Protein AF-A0A7R9FMI1-F1 (afdb_monomer)

Mean predicted aligned error: 18.16 Å

pLDDT: mean 76.61, std 21.38, range [36.81, 98.56]

Sequence (149 aa):
MSMTRVHPPEMHNGLSHRSSSIGSLGSSLEELHHYFNSSDAVLSIEELRLQLNSCFTCGVSWHDEHVSLDCRECGGYSLERPCPLCDGRCNSAWKRDLTMSHATGKARWEGECALRCKPAADSKFGFKSISAEEESRLCSRLEKLGASS

Radius of gyration: 29.89 Å; Cα contacts (8 Å, |Δi|>4): 133; chains: 1; bounding box: 71×60×84 Å

Organism: NCBI:txid61484

Secondary structure (DSSP, 8-state):
-------------------------SHHHHHHHHHHS-SS----HHHHHHHHTB-TTT--BTTTT---TT-TTTTT-SSEEE-TTTTTTT--EEEE-HHHHHHHTS--EE---TTT----SS-S---PPPPHHHHHHHHHHHHHHHT--

Solvent-accessible surface area (backbone atoms only — not comparable to full-atom values): 9652 Å² total; per-residue (Å²): 141,84,86,88,86,87,82,87,89,84,89,82,90,83,85,86,83,93,80,89,82,91,84,83,76,66,71,68,51,58,62,48,48,61,74,74,69,49,95,79,63,83,70,52,74,68,54,51,50,54,54,64,38,26,41,87,88,77,64,40,39,22,79,77,63,36,60,45,77,90,35,55,39,38,59,67,38,36,53,51,40,61,23,83,90,59,78,29,76,58,72,28,69,24,40,50,36,54,70,57,13,61,77,65,56,29,54,34,74,46,72,66,53,61,77,75,61,58,83,65,91,80,63,100,75,66,87,69,76,73,46,75,66,54,49,51,53,50,53,60,51,54,54,61,64,68,70,74,117

Structure (mmCIF, N/CA/C/O backbone):
data_AF-A0A7R9FMI1-F1
#
_entry.id   AF-A0A7R9FMI1-F1
#
loop_
_atom_site.group_PDB
_atom_site.id
_atom_site.type_symbol
_atom_site.label_atom_id
_atom_site.label_alt_id
_atom_site.label_comp_id
_atom_site.label_asym_id
_atom_site.label_entity_id
_atom_site.label_seq_id
_atom_site.pdbx_PDB_ins_code
_atom_site.Cartn_x
_atom_site.Cartn_y
_atom_site.Cartn_z
_atom_site.occupancy
_atom_site.B_iso_or_equiv
_atom_site.auth_seq_id
_atom_site.auth_comp_id
_atom_site.auth_asym_id
_atom_site.auth_atom_id
_atom_site.pdbx_PDB_model_num
ATOM 1 N N . MET A 1 1 ? -30.315 -43.046 -20.417 1.00 39.38 1 MET A N 1
ATOM 2 C CA . MET A 1 1 ? -28.849 -43.231 -20.418 1.00 39.38 1 MET A CA 1
ATOM 3 C C . MET A 1 1 ? -28.409 -43.237 -21.871 1.00 39.38 1 MET A C 1
ATOM 5 O O . MET A 1 1 ? -28.788 -44.159 -22.579 1.00 39.38 1 MET A O 1
ATOM 9 N N . SER A 1 2 ? -27.741 -42.182 -22.339 1.00 49.75 2 SER A N 1
ATOM 10 C CA . SER A 1 2 ? -27.398 -42.003 -23.759 1.00 49.75 2 SER A CA 1
ATOM 11 C C . SER A 1 2 ? -25.882 -42.059 -23.933 1.00 49.75 2 SER A C 1
ATOM 13 O O . SER A 1 2 ? -25.158 -41.377 -23.214 1.00 49.75 2 SER A O 1
ATOM 15 N N . MET A 1 3 ? -25.429 -42.925 -24.842 1.00 52.94 3 MET A N 1
ATOM 16 C CA . MET A 1 3 ? -24.030 -43.306 -25.052 1.00 52.94 3 MET A CA 1
ATOM 17 C C . MET A 1 3 ? -23.305 -42.326 -25.989 1.00 52.94 3 MET A C 1
ATOM 19 O O . MET A 1 3 ? -23.797 -42.006 -27.070 1.00 52.94 3 MET A O 1
ATOM 23 N N . THR A 1 4 ? -22.113 -41.904 -25.576 1.00 41.78 4 THR A N 1
ATOM 24 C CA . THR A 1 4 ? -21.129 -41.103 -26.321 1.00 41.78 4 THR A CA 1
ATOM 25 C C . THR A 1 4 ? -20.598 -41.848 -27.555 1.00 41.78 4 THR A C 1
ATOM 27 O O . THR A 1 4 ? -20.345 -43.050 -27.486 1.00 41.78 4 THR A O 1
ATOM 30 N N . ARG A 1 5 ? -20.351 -41.140 -28.668 1.00 45.28 5 ARG A N 1
ATOM 31 C CA . ARG A 1 5 ? -19.557 -41.642 -29.806 1.00 45.28 5 ARG A CA 1
ATOM 32 C C . ARG A 1 5 ? -18.261 -40.847 -29.944 1.00 45.28 5 ARG A C 1
ATOM 34 O O . ARG A 1 5 ? -18.277 -39.622 -29.905 1.00 45.28 5 ARG A O 1
ATOM 41 N N . VAL A 1 6 ? -17.162 -41.577 -30.108 1.00 48.69 6 VAL A N 1
ATOM 42 C CA . VAL A 1 6 ? -15.794 -41.087 -30.318 1.00 48.69 6 VAL A CA 1
ATOM 43 C C . VAL A 1 6 ? -15.458 -41.257 -31.802 1.00 48.69 6 VAL A C 1
ATOM 45 O O . VAL A 1 6 ? -15.713 -42.327 -32.351 1.00 48.69 6 VAL A O 1
ATOM 48 N N . HIS A 1 7 ? -14.880 -40.236 -32.439 1.00 53.38 7 HIS A N 1
ATOM 49 C CA . HIS A 1 7 ? -14.299 -40.327 -33.785 1.00 53.38 7 HIS A CA 1
ATOM 50 C C . HIS A 1 7 ? -12.818 -39.883 -33.756 1.00 53.38 7 HIS A C 1
ATOM 52 O O . HIS A 1 7 ? -12.533 -38.843 -33.159 1.00 53.38 7 HIS A O 1
ATOM 58 N N . PRO A 1 8 ? -11.886 -40.651 -34.362 1.00 50.94 8 PRO A N 1
ATOM 59 C CA . PRO A 1 8 ? -10.470 -40.296 -34.536 1.00 50.94 8 PRO A CA 1
ATOM 60 C C . PRO A 1 8 ? -10.186 -39.655 -35.928 1.00 50.94 8 PRO A C 1
ATOM 62 O O . PRO A 1 8 ? -11.119 -39.515 -36.720 1.00 50.94 8 PRO A O 1
ATOM 65 N N . PRO A 1 9 ? -8.940 -39.194 -36.199 1.00 57.09 9 PRO A N 1
ATOM 66 C CA . PRO A 1 9 ? -8.647 -37.986 -36.977 1.00 57.09 9 PRO A CA 1
ATOM 67 C C . PRO A 1 9 ? -8.304 -38.252 -38.448 1.00 57.09 9 PRO A C 1
ATOM 69 O O . PRO A 1 9 ? -7.701 -39.273 -38.762 1.00 57.09 9 PRO A O 1
ATOM 72 N N . GLU A 1 10 ? -8.563 -37.275 -39.323 1.00 44.56 10 GLU A N 1
ATOM 73 C CA . GLU A 1 10 ? -8.002 -37.248 -40.679 1.00 44.56 10 GLU A CA 1
ATOM 74 C C . GLU A 1 10 ? -7.295 -35.917 -40.954 1.00 44.56 10 GLU A C 1
ATOM 76 O O . GLU A 1 10 ? -7.838 -34.831 -40.745 1.00 44.56 10 GLU A O 1
ATOM 81 N N . MET A 1 11 ? -6.042 -36.028 -41.397 1.00 50.81 11 MET A N 1
ATOM 82 C CA . MET A 1 11 ? -5.245 -34.931 -41.928 1.00 50.81 11 MET A CA 1
ATOM 83 C C . MET A 1 11 ? -5.587 -34.713 -43.399 1.00 50.81 11 MET A C 1
ATOM 85 O O . MET A 1 11 ? -5.574 -35.665 -44.172 1.00 50.81 11 MET A O 1
ATOM 89 N N . HIS A 1 12 ? -5.740 -33.456 -43.813 1.00 44.16 12 HIS A N 1
ATOM 90 C CA . HIS A 1 12 ? -5.416 -33.044 -45.175 1.00 44.16 12 HIS A CA 1
ATOM 91 C C . HIS A 1 12 ? -5.106 -31.546 -45.250 1.00 44.16 12 HIS A C 1
ATOM 93 O O . HIS A 1 12 ? -5.807 -30.694 -44.712 1.00 44.16 12 HIS A O 1
ATOM 99 N N . ASN A 1 13 ? -3.984 -31.277 -45.910 1.00 45.06 13 ASN A N 1
ATOM 100 C CA . ASN A 1 13 ? -3.372 -29.985 -46.166 1.00 45.06 13 ASN A CA 1
ATOM 101 C C . ASN A 1 13 ? -3.983 -29.390 -47.452 1.00 45.06 13 ASN A C 1
ATOM 103 O O . ASN A 1 13 ? -4.038 -30.084 -48.466 1.00 45.06 13 ASN A O 1
ATOM 107 N N . GLY A 1 14 ? -4.385 -28.116 -47.447 1.00 36.81 14 GLY A N 1
ATOM 108 C CA . GLY A 1 14 ? -4.885 -27.406 -48.632 1.00 36.81 14 GLY A CA 1
ATOM 109 C C . GLY A 1 14 ? -4.797 -25.889 -48.454 1.00 36.81 14 GLY A C 1
ATOM 110 O O . GLY A 1 14 ? -5.410 -25.332 -47.553 1.00 36.81 14 GLY A O 1
ATOM 111 N N . LEU A 1 15 ? -3.967 -25.250 -49.278 1.00 47.53 15 LEU A N 1
ATOM 112 C CA . LEU A 1 15 ? -3.479 -23.870 -49.174 1.00 47.53 15 LEU A CA 1
ATOM 113 C C . LEU A 1 15 ? -4.430 -22.793 -49.740 1.00 47.53 15 LEU A C 1
ATOM 115 O O . LEU A 1 15 ? -5.182 -23.050 -50.675 1.00 47.53 15 LEU A O 1
ATOM 119 N N . SER A 1 16 ? -4.169 -21.551 -49.295 1.00 43.09 16 SER A N 1
ATOM 120 C CA . SER A 1 16 ? -4.662 -20.226 -49.753 1.00 43.09 16 SER A CA 1
ATOM 121 C C . SER A 1 16 ? -5.978 -19.797 -49.086 1.00 43.09 16 SER A C 1
ATOM 12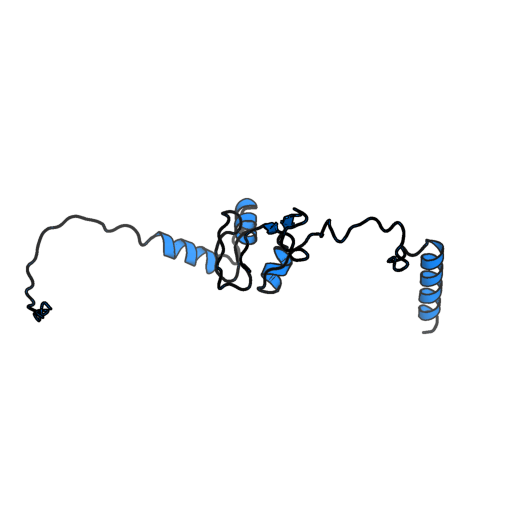3 O O . SER A 1 16 ? -6.947 -20.531 -49.108 1.00 43.09 16 SER A O 1
ATOM 125 N N . HIS A 1 17 ? -6.077 -18.651 -48.402 1.00 42.19 17 HIS A N 1
ATOM 126 C CA . HIS A 1 17 ? -5.884 -17.295 -48.920 1.00 42.19 17 HIS A CA 1
ATOM 127 C C . HIS A 1 17 ? -5.215 -16.333 -47.915 1.00 42.19 17 HIS A C 1
ATOM 129 O O . HIS A 1 17 ? -5.420 -16.381 -46.707 1.00 42.19 17 HIS A O 1
ATOM 135 N N . ARG A 1 18 ? -4.412 -15.428 -48.482 1.00 53.50 18 ARG A N 1
ATOM 136 C CA . ARG A 1 18 ? -3.638 -14.356 -47.843 1.00 53.50 18 ARG A CA 1
ATOM 137 C C . ARG A 1 18 ? -4.558 -13.301 -47.218 1.00 53.50 18 ARG A C 1
ATOM 139 O O . ARG A 1 18 ? -5.438 -12.809 -47.918 1.00 53.50 18 ARG A O 1
ATOM 146 N N . SER A 1 19 ? -4.264 -12.867 -45.990 1.00 44.88 19 SER A N 1
ATOM 147 C CA . SER A 1 19 ? -4.334 -11.457 -45.556 1.00 44.88 19 SER A CA 1
ATOM 148 C C . SER A 1 19 ? -3.611 -11.264 -44.217 1.00 44.88 19 SER A C 1
ATOM 150 O O . SER A 1 19 ? -4.094 -11.639 -43.159 1.00 44.88 19 SER A O 1
ATOM 152 N N . SER A 1 20 ? -2.388 -10.754 -44.349 1.00 49.81 20 SER A N 1
ATOM 153 C CA . SER A 1 20 ? -1.659 -9.799 -43.509 1.00 49.81 20 SER A CA 1
ATOM 154 C C . SER A 1 20 ? -2.092 -9.581 -42.052 1.00 49.81 20 SER A C 1
ATOM 156 O O . SER A 1 20 ? -3.023 -8.825 -41.818 1.00 49.81 20 SER A O 1
ATOM 158 N N . SER A 1 21 ? -1.277 -10.080 -41.112 1.00 49.69 21 SER A N 1
ATOM 159 C CA . SER A 1 21 ? -1.015 -9.447 -39.804 1.00 49.69 21 SER A CA 1
ATOM 160 C C . SER A 1 21 ? 0.376 -9.853 -39.296 1.00 49.69 21 SER A C 1
ATOM 162 O O . SER A 1 21 ? 0.519 -10.647 -38.372 1.00 49.69 21 SER A O 1
ATOM 164 N N . ILE A 1 22 ? 1.430 -9.341 -39.933 1.00 58.16 22 ILE A N 1
ATOM 165 C CA . ILE A 1 22 ? 2.743 -9.209 -39.285 1.00 58.16 22 ILE A CA 1
ATOM 166 C C . ILE A 1 22 ? 2.703 -7.893 -38.520 1.00 58.16 22 ILE A C 1
ATOM 168 O O . ILE A 1 22 ? 2.706 -6.828 -39.129 1.00 58.16 22 ILE A O 1
ATOM 172 N N . GLY A 1 23 ? 2.609 -7.968 -37.198 1.00 50.34 23 GLY A N 1
ATOM 173 C CA . GLY A 1 23 ? 2.610 -6.782 -36.353 1.00 50.34 23 GLY A CA 1
ATOM 174 C C . GLY A 1 23 ? 2.002 -7.051 -34.990 1.00 50.34 23 GLY A C 1
ATOM 175 O O . GLY A 1 23 ? 0.832 -6.768 -34.788 1.00 50.34 23 GLY A O 1
ATOM 176 N N . SER A 1 24 ? 2.789 -7.634 -34.086 1.00 53.78 24 SER A N 1
ATOM 177 C CA . SER A 1 24 ? 2.937 -7.161 -32.700 1.00 53.78 24 SER A CA 1
ATOM 178 C C . SER A 1 24 ? 3.789 -8.163 -31.912 1.00 53.78 24 SER A C 1
ATOM 180 O O . SER A 1 24 ? 3.298 -8.947 -31.109 1.00 53.78 24 SER A O 1
ATOM 182 N N . LEU A 1 25 ? 5.094 -8.180 -32.191 1.00 49.78 25 LEU A N 1
ATOM 183 C CA . LEU A 1 25 ? 6.099 -8.727 -31.266 1.00 49.78 25 LEU A CA 1
ATOM 184 C C . LEU A 1 25 ? 7.057 -7.623 -30.780 1.00 49.78 25 LEU A C 1
ATOM 186 O O . LEU A 1 25 ? 8.082 -7.911 -30.176 1.00 49.78 25 LEU A O 1
ATOM 190 N N . GLY A 1 26 ? 6.720 -6.352 -31.035 1.00 50.44 26 GLY A N 1
ATOM 191 C CA . GLY A 1 26 ? 7.571 -5.207 -30.699 1.00 50.44 26 GLY A CA 1
ATOM 192 C C . GLY A 1 26 ? 7.547 -4.804 -29.224 1.00 50.44 26 GLY A C 1
ATOM 193 O O . GLY A 1 26 ? 8.512 -4.217 -28.760 1.00 50.44 26 GLY A O 1
ATOM 194 N N . SER A 1 27 ? 6.499 -5.154 -28.468 1.00 50.88 27 SER A N 1
ATOM 195 C CA . SER A 1 27 ? 6.348 -4.644 -27.094 1.00 50.88 27 SER A CA 1
ATOM 196 C C . SER A 1 27 ? 7.245 -5.349 -26.070 1.00 50.88 27 SER A C 1
ATOM 198 O O . SER A 1 27 ? 7.699 -4.727 -25.123 1.00 50.88 27 SER A O 1
ATOM 200 N N . SER A 1 28 ? 7.547 -6.638 -26.265 1.00 53.97 28 SER A N 1
ATOM 201 C CA . SER A 1 28 ? 8.284 -7.430 -25.265 1.00 53.97 28 SER A CA 1
ATOM 202 C C . SER A 1 28 ? 9.803 -7.232 -25.312 1.00 53.97 28 SER A C 1
ATOM 204 O O . SER A 1 28 ? 10.483 -7.589 -24.352 1.00 53.97 28 SER A O 1
ATOM 206 N N . LEU A 1 29 ? 10.351 -6.716 -26.419 1.00 53.41 29 LEU A N 1
ATOM 207 C CA . LEU A 1 29 ? 11.797 -6.528 -26.572 1.00 53.41 29 LEU A CA 1
ATOM 208 C C . LEU A 1 29 ?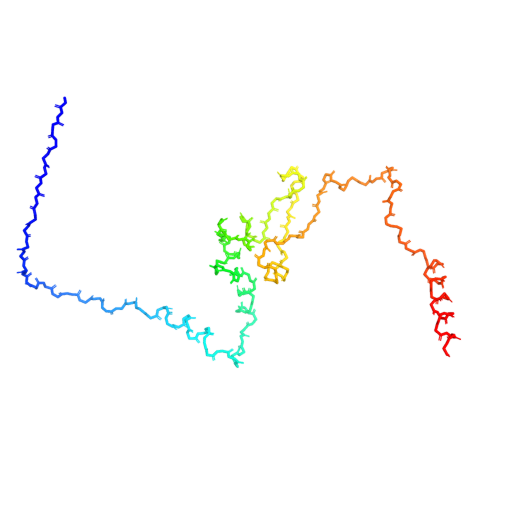 12.239 -5.149 -26.074 1.00 53.41 29 LEU A C 1
ATOM 210 O O . LEU A 1 29 ? 13.286 -5.067 -25.441 1.00 53.41 29 LEU A O 1
ATOM 214 N N . GLU A 1 30 ? 11.437 -4.095 -26.269 1.00 54.22 30 GLU A N 1
ATOM 215 C CA . GLU A 1 30 ? 11.731 -2.777 -25.678 1.00 54.22 30 GLU A CA 1
ATOM 216 C C . GLU A 1 30 ? 11.760 -2.833 -24.146 1.00 54.22 30 GLU A C 1
ATOM 218 O O . GLU A 1 30 ? 12.657 -2.267 -23.521 1.00 54.22 30 GLU A O 1
ATOM 223 N N . GLU A 1 31 ? 10.863 -3.614 -23.545 1.00 55.66 31 GLU A N 1
ATOM 224 C CA . GLU A 1 31 ? 10.815 -3.807 -22.094 1.00 55.66 31 GLU A CA 1
ATOM 225 C C . GLU A 1 31 ? 12.019 -4.613 -21.563 1.00 55.66 31 GLU A C 1
ATOM 227 O O . GLU A 1 31 ? 12.531 -4.337 -20.478 1.00 55.66 31 GLU A O 1
ATOM 232 N N . LEU A 1 32 ? 12.573 -5.531 -22.369 1.00 56.25 32 LEU A N 1
ATOM 233 C CA . LEU A 1 32 ? 13.834 -6.218 -22.053 1.00 56.25 32 LEU A CA 1
ATOM 234 C C . LEU A 1 32 ? 15.076 -5.345 -22.309 1.00 56.25 32 LEU A C 1
ATOM 236 O O . LEU A 1 32 ? 16.066 -5.461 -21.586 1.00 56.25 32 LEU A O 1
ATOM 240 N N . HIS A 1 33 ? 15.047 -4.461 -23.310 1.00 55.41 33 HIS A N 1
ATOM 241 C CA . HIS A 1 33 ? 16.134 -3.518 -23.594 1.00 55.41 33 HIS A CA 1
ATOM 242 C C . HIS A 1 33 ? 16.318 -2.503 -22.460 1.00 55.41 33 HIS A C 1
ATOM 244 O O . HIS A 1 33 ? 17.455 -2.161 -22.138 1.00 55.41 33 HIS A O 1
ATOM 250 N N . HIS A 1 34 ? 15.238 -2.082 -21.799 1.00 54.97 34 HIS A N 1
ATOM 251 C CA . HIS A 1 34 ? 15.326 -1.204 -20.632 1.00 54.97 34 HIS A CA 1
ATOM 252 C C . HIS A 1 34 ? 15.941 -1.908 -19.406 1.00 54.97 34 HIS A C 1
ATOM 254 O O . HIS A 1 34 ? 16.642 -1.278 -18.617 1.00 54.97 34 HIS A O 1
ATOM 260 N N . TYR A 1 35 ? 15.752 -3.228 -19.281 1.00 53.97 35 TYR A N 1
ATOM 261 C CA . TYR A 1 35 ? 16.325 -4.034 -18.195 1.00 53.97 35 TYR A CA 1
ATOM 262 C C . TYR A 1 35 ? 17.819 -4.354 -18.379 1.00 53.97 35 TYR A C 1
ATOM 264 O O . TYR A 1 35 ? 18.536 -4.505 -17.391 1.00 53.97 35 TYR A O 1
ATOM 272 N N . PHE A 1 36 ? 18.303 -4.463 -19.623 1.00 52.88 36 PHE A N 1
ATOM 273 C CA . PHE A 1 36 ? 19.680 -4.892 -19.920 1.00 52.88 36 PHE A CA 1
ATOM 274 C C . PHE A 1 36 ? 20.631 -3.778 -20.393 1.00 52.88 36 PHE A C 1
ATOM 276 O O . PHE A 1 36 ? 21.838 -4.010 -20.407 1.00 52.88 36 PHE A O 1
ATOM 283 N N . ASN A 1 37 ? 20.140 -2.583 -20.753 1.00 47.66 37 ASN A N 1
ATOM 284 C CA . ASN A 1 37 ? 20.958 -1.529 -21.379 1.00 47.66 37 ASN A CA 1
ATOM 285 C C . ASN A 1 37 ? 21.135 -0.245 -20.531 1.00 47.66 37 ASN A C 1
ATOM 287 O O . ASN A 1 37 ? 21.736 0.719 -21.001 1.00 47.66 37 ASN A O 1
ATOM 291 N N . SER A 1 38 ? 20.629 -0.215 -19.292 1.00 55.31 38 SER A N 1
ATOM 292 C CA . SER A 1 38 ? 20.444 1.017 -18.499 1.00 55.31 38 SER A CA 1
ATOM 293 C C . SER A 1 38 ? 21.359 1.152 -17.275 1.00 55.31 38 SER A C 1
ATOM 295 O O . SER A 1 38 ? 20.926 1.641 -16.237 1.00 55.31 38 SER A O 1
ATOM 297 N N . SER A 1 39 ? 22.639 0.780 -17.355 1.00 56.22 39 SER A N 1
ATOM 298 C CA . SER A 1 39 ? 23.576 1.174 -16.285 1.00 56.22 39 SER A CA 1
ATOM 299 C C . SER A 1 39 ? 23.901 2.681 -16.283 1.00 56.22 39 SER A C 1
ATOM 301 O O . SER A 1 39 ? 24.468 3.155 -15.306 1.00 56.22 39 SER A O 1
ATOM 303 N N . ASP A 1 40 ? 23.504 3.431 -17.326 1.00 59.03 40 ASP A N 1
ATOM 304 C CA . ASP A 1 40 ? 23.741 4.884 -17.484 1.00 59.03 40 ASP A CA 1
ATOM 305 C C . ASP A 1 40 ? 22.498 5.693 -17.935 1.00 59.03 40 ASP A C 1
ATOM 307 O O . ASP A 1 40 ? 22.599 6.872 -18.282 1.00 59.03 40 ASP A O 1
ATOM 311 N N . ALA A 1 41 ? 21.301 5.094 -17.951 1.00 75.31 41 ALA A N 1
ATOM 312 C CA . ALA A 1 41 ? 20.085 5.820 -18.322 1.00 75.31 41 ALA A CA 1
ATOM 313 C C . ALA A 1 41 ? 19.556 6.623 -17.123 1.00 75.31 41 ALA A C 1
ATOM 315 O O . ALA A 1 41 ? 19.128 6.060 -16.116 1.00 75.31 41 ALA A O 1
ATOM 316 N N . VAL A 1 42 ? 19.573 7.954 -17.228 1.00 83.50 42 VAL A N 1
ATOM 317 C CA . VAL A 1 42 ? 18.944 8.835 -16.236 1.00 83.50 42 VAL A CA 1
ATOM 318 C C . VAL A 1 42 ? 17.429 8.744 -16.410 1.00 83.50 42 VAL A C 1
ATOM 320 O O . VAL A 1 42 ? 16.875 9.317 -17.346 1.00 83.50 42 VAL A O 1
ATOM 323 N N . LEU A 1 43 ? 16.768 8.007 -15.517 1.00 85.81 43 LEU A N 1
ATOM 324 C CA . LEU A 1 43 ? 15.310 7.900 -15.491 1.00 85.81 43 LEU A CA 1
ATOM 325 C C . LEU A 1 43 ? 14.672 9.237 -15.112 1.00 85.81 43 LEU A C 1
ATOM 327 O O . LEU A 1 43 ? 15.202 9.989 -14.284 1.00 85.81 43 LEU A O 1
ATOM 331 N N . SER A 1 44 ? 13.503 9.519 -15.690 1.00 92.00 44 SER A N 1
ATOM 332 C CA . SER A 1 44 ? 12.694 10.649 -15.238 1.00 92.00 44 SER A CA 1
ATOM 333 C C . SER A 1 44 ? 12.176 10.392 -13.818 1.00 92.00 44 SER A C 1
ATOM 335 O O . SER A 1 44 ? 12.077 9.253 -13.354 1.00 92.00 44 SER A O 1
ATOM 337 N N . ILE A 1 45 ? 11.816 11.457 -13.101 1.00 92.69 45 ILE A N 1
ATOM 338 C CA . ILE A 1 45 ? 11.247 11.323 -11.755 1.00 92.69 45 ILE A CA 1
ATOM 339 C C . ILE A 1 45 ? 9.901 10.584 -11.771 1.00 92.69 45 ILE A C 1
ATOM 341 O O . ILE A 1 45 ? 9.573 9.867 -10.828 1.00 92.69 45 ILE A O 1
ATOM 345 N N . GLU A 1 46 ? 9.113 10.746 -12.830 1.00 92.62 46 GLU A N 1
ATOM 346 C CA . GLU A 1 46 ? 7.851 10.036 -13.035 1.00 92.62 46 GLU A CA 1
ATOM 347 C C . GLU A 1 46 ? 8.087 8.537 -13.224 1.00 92.62 46 GLU A C 1
ATOM 349 O O . GLU A 1 46 ? 7.394 7.726 -12.613 1.00 92.62 46 GLU A O 1
ATOM 354 N N . GLU A 1 47 ? 9.104 8.173 -14.000 1.00 89.94 47 GLU A N 1
ATOM 355 C CA . GLU A 1 47 ? 9.464 6.780 -14.261 1.00 89.94 47 GLU A CA 1
ATOM 356 C C . GLU A 1 47 ? 10.008 6.088 -13.004 1.00 89.94 47 GLU A C 1
ATOM 358 O O . GLU A 1 47 ? 9.596 4.977 -12.670 1.00 89.94 47 GLU A O 1
ATOM 363 N N . LEU A 1 48 ? 10.834 6.790 -12.221 1.00 91.31 48 LEU A N 1
ATOM 364 C CA . LEU A 1 48 ? 11.302 6.309 -10.917 1.00 91.31 48 LEU A CA 1
ATOM 365 C C . LEU A 1 48 ? 10.150 6.056 -9.940 1.00 91.31 48 LEU A C 1
ATOM 367 O O . LEU A 1 48 ? 10.157 5.061 -9.213 1.00 91.31 48 LEU A O 1
ATOM 371 N N . ARG A 1 49 ? 9.150 6.946 -9.911 1.00 92.25 49 ARG A N 1
ATOM 372 C CA . ARG A 1 49 ? 7.950 6.746 -9.086 1.00 92.25 49 ARG A CA 1
ATOM 373 C C . ARG A 1 49 ? 7.192 5.505 -9.535 1.00 92.25 49 ARG A C 1
ATOM 375 O O . ARG A 1 49 ? 6.855 4.680 -8.696 1.00 92.25 49 ARG A O 1
ATOM 382 N N . LEU A 1 50 ? 6.982 5.334 -10.838 1.00 91.06 50 LEU A N 1
ATOM 383 C CA . LEU A 1 50 ? 6.284 4.167 -11.373 1.00 91.06 50 LEU A CA 1
ATOM 384 C C . LEU A 1 50 ? 6.971 2.852 -10.973 1.00 91.06 50 LEU A C 1
ATOM 386 O O . LEU A 1 50 ? 6.302 1.922 -10.516 1.00 91.06 50 LEU A O 1
ATOM 390 N N . GLN A 1 51 ? 8.301 2.798 -11.071 1.00 92.00 51 GLN A N 1
ATOM 391 C CA . GLN A 1 51 ? 9.082 1.639 -10.636 1.00 92.00 51 GLN A CA 1
ATOM 392 C C . GLN A 1 51 ? 8.927 1.381 -9.135 1.00 92.00 51 GLN A C 1
ATOM 394 O O . GLN A 1 51 ? 8.611 0.261 -8.743 1.00 92.00 51 GLN A O 1
ATOM 399 N N . LEU A 1 52 ? 9.069 2.412 -8.294 1.00 96.06 52 LEU A N 1
ATOM 400 C CA . LEU A 1 52 ? 8.914 2.285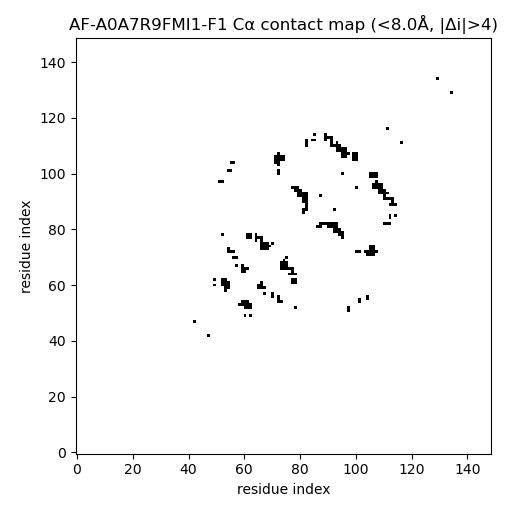 -6.839 1.00 96.06 52 LEU A CA 1
ATOM 401 C C . LEU A 1 52 ? 7.486 1.887 -6.429 1.00 96.06 52 LEU A C 1
ATOM 403 O O . LEU A 1 52 ? 7.267 1.278 -5.388 1.00 96.06 52 LEU A O 1
ATOM 407 N N . ASN A 1 53 ? 6.489 2.229 -7.238 1.00 97.56 53 ASN A N 1
ATOM 408 C CA . ASN A 1 53 ? 5.102 1.846 -7.013 1.00 97.56 53 ASN A CA 1
ATOM 409 C C . ASN A 1 53 ? 4.744 0.470 -7.609 1.00 97.56 53 ASN A C 1
ATOM 411 O O . ASN A 1 53 ? 3.573 0.088 -7.566 1.00 97.56 53 ASN A O 1
ATOM 415 N N . SER A 1 54 ? 5.717 -0.289 -8.114 1.00 97.75 54 SER A N 1
ATOM 416 C CA . SER A 1 54 ? 5.530 -1.626 -8.684 1.00 97.75 54 SER A CA 1
ATOM 417 C C . SER A 1 54 ? 6.227 -2.692 -7.842 1.00 97.75 54 SER A C 1
ATOM 419 O O . SER A 1 54 ? 7.271 -2.456 -7.247 1.00 97.75 54 SER A O 1
ATOM 421 N N . CYS A 1 55 ? 5.668 -3.898 -7.779 1.00 98.12 55 CYS A N 1
ATOM 422 C CA . CYS A 1 55 ? 6.267 -4.998 -7.025 1.00 98.12 55 CYS A CA 1
ATOM 423 C C . CYS A 1 55 ? 7.565 -5.489 -7.684 1.00 98.12 55 CYS A C 1
ATOM 425 O O . CYS A 1 55 ? 7.534 -5.927 -8.832 1.00 98.12 55 CYS A O 1
ATOM 427 N N . PHE A 1 56 ? 8.679 -5.545 -6.949 1.00 97.69 56 PHE A N 1
ATOM 428 C CA . PHE A 1 56 ? 9.967 -5.992 -7.510 1.00 97.69 56 PHE A CA 1
ATOM 429 C C . PHE A 1 56 ? 10.025 -7.505 -7.760 1.00 97.69 56 PHE A C 1
ATOM 431 O O . PHE A 1 56 ? 10.820 -7.978 -8.567 1.00 97.69 56 PHE A O 1
ATOM 438 N N . THR A 1 57 ? 9.165 -8.277 -7.095 1.00 97.94 57 THR A N 1
ATOM 439 C CA . THR A 1 57 ? 9.102 -9.736 -7.234 1.00 97.94 57 THR A CA 1
ATOM 440 C C . THR A 1 57 ? 8.232 -10.187 -8.409 1.00 97.94 57 THR A C 1
ATOM 442 O O . THR A 1 57 ? 8.548 -11.189 -9.042 1.00 97.94 57 THR A O 1
ATOM 445 N N . CYS A 1 58 ? 7.106 -9.514 -8.678 1.00 97.69 58 CYS A N 1
ATOM 446 C CA . CYS A 1 58 ? 6.142 -9.966 -9.696 1.00 97.69 58 CYS A CA 1
ATOM 447 C C . CYS A 1 58 ? 5.731 -8.906 -10.726 1.00 97.69 58 CYS A C 1
ATOM 449 O O . CYS A 1 58 ? 4.924 -9.209 -11.599 1.00 97.69 58 CYS A O 1
ATOM 451 N N . GLY A 1 59 ? 6.257 -7.685 -10.636 1.00 96.62 59 GLY A N 1
ATOM 452 C CA . GLY A 1 59 ? 6.080 -6.631 -11.638 1.00 96.62 59 GLY A CA 1
ATOM 453 C C . GLY A 1 59 ? 4.718 -5.936 -11.648 1.00 96.62 59 GLY A C 1
ATOM 454 O O . GLY A 1 59 ? 4.549 -4.967 -12.376 1.00 96.62 59 GLY A O 1
ATOM 455 N N . VAL A 1 60 ? 3.738 -6.382 -10.856 1.00 97.50 60 VAL A N 1
ATOM 456 C CA . VAL A 1 60 ? 2.420 -5.724 -10.822 1.00 97.50 60 VAL A CA 1
ATOM 457 C C . VAL A 1 60 ? 2.520 -4.300 -10.266 1.00 97.50 60 VAL A C 1
ATOM 459 O O . VAL A 1 60 ? 3.228 -4.057 -9.286 1.00 97.50 60 VAL A O 1
ATOM 462 N N . SER A 1 61 ? 1.768 -3.378 -10.865 1.00 97.38 61 SER A N 1
ATOM 463 C CA . SER A 1 61 ? 1.663 -1.986 -10.419 1.00 97.38 61 SER A CA 1
ATOM 464 C C . SER A 1 61 ? 0.732 -1.877 -9.213 1.00 97.38 61 SER A C 1
ATOM 466 O O . SER A 1 61 ? -0.477 -2.084 -9.320 1.00 97.38 61 SER A O 1
ATOM 468 N N . TRP A 1 62 ? 1.272 -1.517 -8.048 1.00 98.12 62 TRP A N 1
ATOM 469 C CA . TRP A 1 62 ? 0.444 -1.229 -6.877 1.00 98.12 62 TRP A CA 1
ATOM 470 C C . TRP A 1 62 ? -0.299 0.099 -7.003 1.00 98.12 62 TRP A C 1
ATOM 472 O O . TRP A 1 62 ? -1.314 0.276 -6.330 1.00 98.12 62 TRP A O 1
ATOM 482 N N . HIS A 1 63 ? 0.191 1.027 -7.831 1.00 96.50 63 HIS A N 1
ATOM 483 C CA . HIS A 1 63 ? -0.501 2.290 -8.086 1.00 96.50 63 HIS A CA 1
ATOM 484 C C . HIS A 1 63 ? -1.820 2.071 -8.836 1.00 96.50 63 HIS A C 1
ATOM 486 O O . HIS A 1 63 ? -2.773 2.806 -8.595 1.00 96.50 63 HIS A O 1
ATOM 492 N N . ASP A 1 64 ? -1.876 1.062 -9.709 1.00 96.75 64 ASP A N 1
ATOM 493 C CA . ASP A 1 64 ? -3.077 0.661 -10.456 1.00 9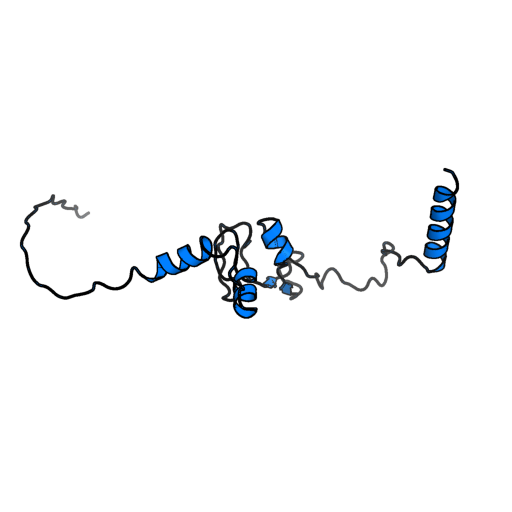6.75 64 ASP A CA 1
ATOM 494 C C . ASP A 1 64 ? -3.952 -0.328 -9.673 1.00 96.75 64 ASP A C 1
ATOM 496 O O 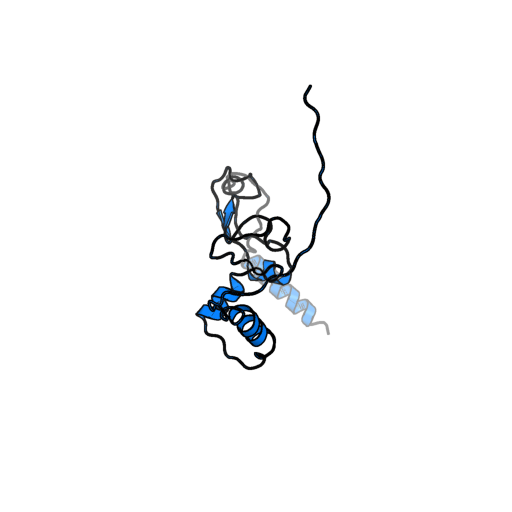. ASP A 1 64 ? -4.765 -1.045 -10.247 1.00 96.75 64 ASP A O 1
ATOM 500 N N . GLU A 1 65 ? -3.751 -0.428 -8.357 1.00 97.44 65 GLU A N 1
ATOM 501 C CA . GLU A 1 65 ? -4.458 -1.365 -7.477 1.00 97.44 65 GLU A CA 1
ATOM 502 C C . GLU A 1 65 ? -4.269 -2.855 -7.833 1.00 97.44 65 GLU A C 1
ATOM 504 O O . GLU A 1 65 ? -4.970 -3.722 -7.307 1.00 97.44 65 GLU A O 1
ATOM 509 N N . HIS A 1 66 ? -3.270 -3.194 -8.652 1.00 97.88 66 HIS A N 1
ATOM 510 C CA . HIS A 1 66 ? -2.964 -4.578 -8.994 1.00 97.88 66 HIS A CA 1
ATOM 511 C C . HIS A 1 66 ? -2.116 -5.260 -7.920 1.00 97.88 66 HIS A C 1
ATOM 513 O O . HIS A 1 66 ? -1.194 -4.682 -7.337 1.00 97.88 66 HIS A O 1
ATOM 519 N N . VAL A 1 67 ? -2.415 -6.536 -7.671 1.00 98.00 67 VAL A N 1
ATOM 520 C CA . VAL A 1 67 ? -1.707 -7.375 -6.699 1.00 98.00 67 VAL A CA 1
ATOM 521 C C . VAL A 1 67 ? -1.633 -8.812 -7.192 1.00 98.00 67 VAL A C 1
ATOM 523 O O . VAL A 1 67 ? -2.554 -9.305 -7.839 1.00 98.00 67 VAL A O 1
ATOM 526 N N . SER A 1 68 ? -0.566 -9.515 -6.821 1.00 97.19 68 SER A N 1
ATOM 527 C CA . SER A 1 68 ? -0.503 -10.971 -6.939 1.00 97.19 68 SER A CA 1
ATOM 528 C C . SER A 1 68 ? -0.721 -11.606 -5.566 1.00 97.19 68 SER A C 1
ATOM 530 O O . SER A 1 68 ? -0.021 -11.277 -4.606 1.00 97.19 68 SER A O 1
ATOM 532 N N . LEU A 1 69 ? -1.702 -12.506 -5.462 1.00 95.69 69 LEU A N 1
ATOM 533 C CA . LEU A 1 69 ? -2.061 -13.173 -4.203 1.00 95.69 69 LEU A CA 1
ATOM 534 C C . LEU A 1 69 ? -0.991 -14.174 -3.744 1.00 95.69 69 LEU A C 1
ATOM 536 O O . LEU A 1 69 ? -0.800 -14.359 -2.544 1.00 95.69 69 LEU A O 1
ATOM 540 N N . ASP A 1 70 ? -0.247 -14.746 -4.691 1.00 96.56 70 ASP A N 1
ATOM 541 C CA . ASP A 1 70 ? 0.834 -15.700 -4.423 1.00 96.56 70 ASP A CA 1
ATOM 542 C C . ASP A 1 70 ? 2.200 -15.013 -4.241 1.00 96.56 70 ASP A C 1
ATOM 544 O O . ASP A 1 70 ? 3.218 -15.662 -3.983 1.00 96.56 70 ASP A O 1
ATOM 548 N N . CYS A 1 71 ? 2.246 -13.679 -4.335 1.00 98.25 71 CYS A N 1
ATOM 549 C CA . CYS A 1 71 ? 3.459 -12.900 -4.136 1.00 98.25 71 CYS A CA 1
ATOM 550 C C . CYS A 1 71 ? 3.571 -12.392 -2.692 1.00 98.25 71 CYS A C 1
ATOM 552 O O . CYS A 1 71 ? 2.757 -11.600 -2.209 1.00 98.25 71 CYS A O 1
ATOM 554 N N . ARG A 1 72 ? 4.650 -12.792 -2.011 1.00 98.31 72 ARG A N 1
ATOM 555 C CA . ARG A 1 72 ? 4.926 -12.392 -0.620 1.00 98.31 72 ARG A CA 1
ATOM 556 C C . ARG A 1 72 ? 5.143 -10.890 -0.453 1.00 98.31 72 ARG A C 1
ATOM 558 O O . ARG A 1 72 ? 4.779 -10.347 0.588 1.00 98.31 72 ARG A O 1
ATOM 565 N N . GLU A 1 73 ? 5.724 -10.235 -1.453 1.00 98.56 73 GLU A N 1
ATOM 566 C CA . GLU A 1 73 ? 5.956 -8.789 -1.452 1.00 98.56 73 GLU A CA 1
ATOM 567 C C . GLU A 1 73 ? 4.648 -8.004 -1.612 1.00 98.56 73 GLU A C 1
ATOM 569 O O . GLU A 1 73 ? 4.446 -7.003 -0.929 1.00 98.56 73 GLU A O 1
ATOM 574 N N . CYS A 1 74 ? 3.714 -8.502 -2.432 1.00 98.44 74 CYS A N 1
ATOM 575 C CA . CYS A 1 74 ? 2.376 -7.921 -2.547 1.00 98.44 74 CYS A CA 1
ATOM 576 C C . CYS A 1 74 ? 1.573 -8.098 -1.251 1.00 98.44 74 CYS A C 1
ATOM 578 O O . CYS A 1 74 ? 0.994 -7.142 -0.733 1.00 98.44 74 CYS A O 1
ATOM 580 N N . GLY A 1 75 ? 1.530 -9.322 -0.715 1.00 96.50 75 GLY A N 1
ATOM 581 C CA . GLY A 1 75 ? 0.821 -9.627 0.532 1.00 96.50 75 GLY A CA 1
ATOM 582 C C . GLY A 1 75 ? -0.687 -9.346 0.487 1.00 96.50 75 GLY A C 1
ATOM 583 O O . GLY A 1 75 ? -1.278 -9.056 1.526 1.00 96.50 75 GLY A O 1
ATOM 584 N N . GLY A 1 76 ? -1.292 -9.413 -0.705 1.00 96.56 76 GLY A N 1
ATOM 585 C CA . GLY A 1 76 ? -2.744 -9.367 -0.914 1.00 96.56 76 GLY A CA 1
ATOM 586 C C . GLY A 1 76 ? -3.403 -7.984 -0.941 1.00 96.56 76 GLY A C 1
ATOM 587 O O . GLY A 1 76 ? -4.619 -7.919 -1.061 1.00 96.56 76 GLY A O 1
ATOM 588 N N . TYR A 1 77 ? -2.645 -6.892 -0.844 1.00 97.94 77 TYR A N 1
ATOM 589 C CA . TYR A 1 77 ? -3.174 -5.520 -0.898 1.00 97.94 77 TYR A CA 1
ATOM 590 C C . TYR A 1 77 ? -2.309 -4.646 -1.808 1.00 97.94 77 TYR A C 1
ATOM 592 O O . TYR A 1 77 ? -1.188 -5.038 -2.118 1.00 97.94 77 TYR A O 1
ATOM 600 N N . SER A 1 78 ? -2.815 -3.506 -2.283 1.00 97.88 78 SER A N 1
ATOM 601 C CA . SER A 1 78 ? -2.057 -2.525 -3.075 1.00 97.88 78 SER A CA 1
ATOM 602 C C . SER A 1 78 ? -1.396 -1.512 -2.129 1.00 97.88 78 SER A C 1
ATOM 604 O O . SER A 1 78 ? -0.881 -1.922 -1.098 1.00 97.88 78 SER A O 1
ATOM 606 N N . LEU A 1 79 ? -1.343 -0.215 -2.430 1.00 98.06 79 LEU A N 1
ATOM 607 C CA . LEU A 1 79 ? -0.645 0.768 -1.585 1.00 98.06 79 LEU A CA 1
ATOM 608 C C . LEU A 1 79 ? -1.252 0.940 -0.188 1.00 98.06 79 LEU A C 1
ATOM 610 O O . LEU A 1 79 ? -0.563 1.409 0.721 1.00 98.06 79 LEU A O 1
ATOM 614 N N . GLU A 1 80 ? -2.509 0.548 -0.002 1.00 98.38 80 GLU A N 1
ATOM 615 C CA . GLU A 1 80 ? -3.220 0.694 1.261 1.00 98.38 80 GLU A CA 1
ATOM 616 C C . GLU A 1 80 ? -3.944 -0.588 1.656 1.00 98.38 80 GLU A C 1
ATOM 618 O O . GLU A 1 80 ? -4.301 -1.426 0.823 1.00 98.38 80 GLU A O 1
ATOM 623 N N . ARG A 1 81 ? -4.177 -0.74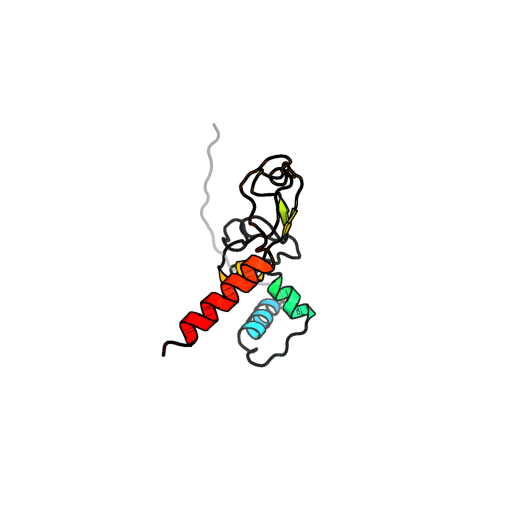0 2.960 1.00 97.94 81 ARG A N 1
ATOM 624 C CA . ARG A 1 81 ? -5.002 -1.824 3.487 1.00 97.94 81 ARG A CA 1
ATOM 625 C C . ARG A 1 81 ? -5.724 -1.464 4.782 1.00 97.94 81 ARG A C 1
ATOM 627 O O . ARG A 1 81 ? -5.278 -0.576 5.512 1.00 97.94 81 ARG A O 1
ATOM 634 N N . PRO A 1 82 ? -6.780 -2.213 5.140 1.00 98.12 82 PRO A N 1
ATOM 635 C CA . PRO A 1 82 ? -7.409 -2.097 6.447 1.00 98.12 82 PRO A CA 1
ATOM 636 C C . PRO A 1 82 ? -6.458 -2.494 7.579 1.00 98.12 82 PRO A C 1
ATOM 638 O O . PRO A 1 82 ? -5.574 -3.338 7.409 1.00 98.12 82 PRO A O 1
ATOM 641 N N . CYS A 1 83 ? -6.695 -1.932 8.765 1.00 97.81 83 CYS A N 1
ATOM 642 C CA . CYS A 1 83 ? -5.890 -2.197 9.951 1.00 97.81 83 CYS A CA 1
ATOM 643 C C . CYS A 1 83 ? -5.708 -3.708 10.237 1.00 97.81 83 CYS A C 1
ATOM 645 O O . CYS A 1 83 ? -6.688 -4.373 10.587 1.00 97.81 83 CYS A O 1
ATOM 647 N N . PRO A 1 84 ? -4.469 -4.247 10.207 1.00 96.25 84 PRO A N 1
ATOM 648 C CA . PRO A 1 84 ? -4.195 -5.648 10.542 1.00 96.25 84 PRO A CA 1
ATOM 649 C C . PRO A 1 84 ? -4.487 -6.022 11.988 1.00 96.25 84 PRO A C 1
ATOM 651 O O . PRO A 1 84 ? -4.639 -7.194 12.298 1.00 96.25 84 PRO A O 1
ATOM 654 N N . LEU A 1 85 ? -4.472 -5.049 12.899 1.00 96.50 85 LEU A N 1
ATOM 655 C CA . LEU A 1 85 ? -4.541 -5.330 14.333 1.00 96.50 85 LEU A CA 1
ATOM 656 C C . LEU A 1 85 ? -5.971 -5.552 14.831 1.00 96.50 85 LEU A C 1
ATOM 658 O O . LEU A 1 85 ? -6.154 -6.017 15.957 1.00 96.50 85 LEU A O 1
ATOM 662 N N . CYS A 1 86 ? -6.967 -5.151 14.041 1.00 96.44 86 CYS A N 1
ATOM 663 C CA . CYS A 1 86 ? -8.385 -5.287 14.366 1.00 96.44 86 CYS A CA 1
ATOM 664 C C . CYS A 1 86 ? -9.244 -5.636 13.143 1.00 96.44 86 CYS A C 1
ATOM 666 O O . CYS A 1 86 ? -10.451 -5.404 13.174 1.00 96.44 86 CYS A O 1
ATOM 668 N N . ASP A 1 87 ? -8.626 -6.148 12.078 1.00 95.94 87 ASP A N 1
ATOM 669 C CA . ASP A 1 87 ? -9.289 -6.542 10.830 1.00 95.94 87 ASP A CA 1
ATOM 670 C C . ASP A 1 87 ? -10.162 -5.423 10.243 1.00 95.94 87 ASP A C 1
ATOM 672 O O . ASP A 1 87 ? -11.311 -5.626 9.865 1.00 95.94 87 ASP A O 1
ATOM 676 N N . GLY A 1 88 ? -9.635 -4.196 10.246 1.00 96.62 88 GLY A N 1
ATOM 677 C CA . GLY A 1 88 ? -10.324 -3.024 9.704 1.00 96.62 88 GLY A CA 1
ATOM 678 C C . GLY A 1 88 ? -11.435 -2.427 10.575 1.00 96.62 88 GLY A C 1
ATOM 679 O O . GLY A 1 88 ? -11.939 -1.370 10.220 1.00 96.62 88 GLY A O 1
ATOM 680 N N . ARG A 1 89 ? -11.776 -2.998 11.743 1.00 97.12 89 ARG A N 1
ATOM 681 C CA . ARG A 1 89 ? -12.861 -2.481 12.615 1.00 97.12 89 ARG A CA 1
ATOM 682 C C . ARG A 1 89 ? -12.674 -1.033 13.082 1.00 97.12 89 ARG A C 1
ATOM 684 O O . ARG A 1 89 ? -13.637 -0.395 13.489 1.00 97.12 89 ARG A O 1
ATOM 691 N N . CYS A 1 90 ? -11.442 -0.530 13.080 1.00 96.50 90 CYS A N 1
ATOM 692 C CA . CYS A 1 90 ? -11.126 0.842 13.473 1.00 96.50 90 CYS A CA 1
ATOM 693 C C . CYS A 1 90 ? -11.158 1.844 12.308 1.00 96.50 90 CYS A C 1
ATOM 695 O O . CYS A 1 90 ? -10.879 3.018 12.532 1.00 96.50 90 CYS A O 1
ATOM 697 N N . ASN A 1 91 ? -11.433 1.387 11.081 1.00 96.06 91 ASN A N 1
ATOM 698 C CA . ASN A 1 91 ? -11.422 2.168 9.838 1.00 96.06 91 ASN A CA 1
ATOM 699 C C . ASN A 1 91 ? -10.097 2.897 9.530 1.00 96.06 91 ASN A C 1
ATOM 701 O O . ASN A 1 91 ? -10.049 3.740 8.641 1.00 96.06 91 ASN A O 1
ATOM 705 N N . SER A 1 92 ? -9.007 2.578 10.235 1.00 96.81 92 SER A N 1
ATOM 706 C CA . SER A 1 92 ? -7.685 3.136 9.939 1.00 96.81 92 SER A CA 1
ATOM 707 C C . SER A 1 92 ? -7.087 2.442 8.716 1.00 96.81 92 SER A C 1
ATOM 709 O O . SER A 1 92 ? -6.966 1.210 8.702 1.00 96.81 92 SER A O 1
ATOM 711 N N . ALA A 1 93 ? -6.683 3.237 7.726 1.00 97.00 93 ALA A N 1
ATOM 712 C CA . ALA A 1 93 ? -5.906 2.787 6.578 1.00 97.00 93 ALA A CA 1
ATOM 713 C C . ALA A 1 93 ? -4.420 2.698 6.949 1.00 97.00 93 ALA A C 1
ATOM 715 O O . ALA A 1 93 ? -3.876 3.583 7.611 1.00 97.00 93 ALA A O 1
ATOM 716 N N . TRP A 1 94 ? -3.780 1.604 6.554 1.00 98.19 94 TRP A N 1
ATOM 717 C CA . TRP A 1 94 ? -2.349 1.375 6.715 1.00 98.19 94 TRP A CA 1
ATOM 718 C C . TRP A 1 94 ? -1.693 1.499 5.349 1.00 98.19 94 TRP A C 1
ATOM 720 O O . TRP A 1 94 ? -2.155 0.871 4.395 1.00 98.19 94 TRP A O 1
ATOM 730 N N . LYS A 1 95 ? -0.633 2.300 5.262 1.00 98.56 95 LYS A N 1
ATOM 731 C CA . LYS A 1 95 ? 0.097 2.555 4.019 1.00 98.56 95 LYS A CA 1
ATOM 732 C C . LYS A 1 95 ? 1.237 1.567 3.869 1.00 98.56 95 LYS A C 1
ATOM 734 O O . LYS A 1 95 ? 1.859 1.171 4.856 1.00 98.56 95 LYS A O 1
ATOM 739 N N . ARG A 1 96 ? 1.507 1.144 2.640 1.00 98.56 96 ARG A N 1
ATOM 740 C CA . ARG A 1 96 ? 2.665 0.306 2.349 1.00 98.56 96 ARG A CA 1
ATOM 741 C C . ARG A 1 96 ? 3.948 1.106 2.556 1.00 98.56 96 ARG A C 1
ATOM 743 O O . ARG A 1 96 ? 4.113 2.180 1.989 1.00 98.56 96 ARG A O 1
ATOM 750 N N . ASP A 1 97 ? 4.883 0.510 3.282 1.00 98.38 97 ASP A N 1
ATOM 751 C CA . ASP A 1 97 ? 6.274 0.950 3.306 1.00 98.38 97 ASP A CA 1
ATOM 752 C C . ASP A 1 97 ? 6.980 0.350 2.084 1.00 98.38 97 ASP A C 1
ATOM 754 O O . ASP A 1 97 ? 7.300 -0.844 2.069 1.00 98.38 97 ASP A O 1
ATOM 758 N N . LEU A 1 98 ? 7.133 1.149 1.023 1.00 97.81 98 LEU A N 1
ATOM 759 C CA . LEU A 1 98 ? 7.717 0.709 -0.251 1.00 97.81 98 LEU A CA 1
ATOM 760 C C . LEU A 1 98 ? 9.170 0.276 -0.057 1.00 97.81 98 LEU A C 1
ATOM 762 O O . LEU A 1 98 ? 9.544 -0.827 -0.451 1.00 97.81 98 LEU A O 1
ATOM 766 N N . THR A 1 99 ? 9.955 1.092 0.646 1.00 97.31 99 THR A N 1
ATOM 767 C CA . THR A 1 99 ? 11.369 0.832 0.930 1.00 97.31 99 THR A CA 1
ATOM 768 C C . THR A 1 99 ? 11.556 -0.522 1.602 1.00 97.31 99 THR A C 1
ATOM 770 O O . THR A 1 99 ? 12.318 -1.359 1.114 1.00 97.31 99 THR A O 1
ATOM 773 N N . MET A 1 100 ? 10.837 -0.784 2.696 1.00 98.25 100 MET A N 1
ATOM 774 C CA . MET A 1 100 ? 10.972 -2.050 3.414 1.00 98.25 100 MET A CA 1
ATOM 775 C C . MET A 1 100 ? 10.311 -3.213 2.681 1.00 98.25 100 MET A C 1
ATOM 777 O O . MET A 1 100 ? 10.768 -4.351 2.828 1.00 98.25 100 MET A O 1
ATOM 781 N N . SER A 1 101 ? 9.256 -2.966 1.900 1.00 98.44 101 SER A N 1
ATOM 782 C CA . SER A 1 101 ? 8.628 -4.024 1.107 1.00 98.44 101 SER A CA 1
ATOM 783 C C . SER A 1 101 ? 9.595 -4.559 0.057 1.00 98.44 101 SER A C 1
ATOM 785 O O . SER A 1 101 ? 9.847 -5.766 0.028 1.00 98.44 101 SER A O 1
ATOM 787 N N . HIS A 1 102 ? 10.231 -3.666 -0.702 1.00 98.31 102 HIS A N 1
ATOM 788 C CA . HIS A 1 102 ? 11.259 -4.028 -1.676 1.00 98.31 102 HIS A CA 1
ATOM 789 C C . HIS A 1 102 ? 12.488 -4.644 -1.010 1.00 98.31 102 HIS A C 1
ATOM 791 O O . HIS A 1 102 ? 12.927 -5.720 -1.409 1.00 98.31 102 HIS A O 1
ATOM 797 N N . ALA A 1 103 ? 13.011 -4.022 0.054 1.00 98.06 103 ALA A N 1
ATOM 798 C CA . ALA A 1 103 ? 14.222 -4.497 0.725 1.00 98.06 103 ALA A CA 1
ATOM 799 C C . ALA A 1 103 ? 14.076 -5.912 1.308 1.00 98.06 103 ALA A C 1
ATOM 801 O O . ALA A 1 103 ? 15.058 -6.645 1.413 1.00 98.06 103 ALA A O 1
ATOM 802 N N . THR A 1 104 ? 12.862 -6.308 1.706 1.00 98.12 104 THR A N 1
ATOM 803 C CA . THR A 1 104 ? 12.615 -7.617 2.332 1.00 98.12 104 THR A CA 1
ATOM 804 C C . THR A 1 104 ? 11.940 -8.637 1.417 1.00 98.12 104 THR A C 1
ATOM 806 O O . THR A 1 104 ? 11.829 -9.804 1.807 1.00 98.12 104 THR A O 1
ATOM 809 N N . GLY A 1 105 ? 11.457 -8.227 0.239 1.00 98.06 105 GLY A N 1
ATOM 810 C CA . GLY A 1 105 ? 10.620 -9.057 -0.635 1.00 98.06 105 GLY A CA 1
ATOM 811 C C . GLY A 1 105 ? 9.322 -9.526 0.042 1.00 98.06 105 GLY A C 1
ATOM 812 O O . GLY A 1 105 ? 8.809 -10.610 -0.251 1.00 98.06 105 GLY A O 1
ATOM 813 N N . LYS A 1 106 ? 8.819 -8.767 1.024 1.00 98.50 106 LYS A N 1
ATOM 814 C CA . LYS A 1 106 ? 7.631 -9.089 1.832 1.00 98.50 106 LYS A CA 1
ATOM 815 C C . LYS A 1 106 ? 6.801 -7.837 2.053 1.00 98.50 106 LYS A C 1
ATOM 817 O O . LYS A 1 106 ? 7.364 -6.777 2.261 1.00 98.50 106 LYS A O 1
ATOM 822 N N . ALA A 1 107 ? 5.480 -7.958 2.109 1.00 98.38 107 ALA A N 1
ATOM 823 C CA . ALA A 1 107 ? 4.625 -6.805 2.370 1.00 98.38 107 ALA A CA 1
ATOM 824 C C . ALA A 1 107 ? 4.911 -6.179 3.751 1.00 98.38 107 ALA A C 1
ATOM 826 O O . ALA A 1 107 ? 4.783 -6.841 4.791 1.00 98.38 107 ALA A O 1
ATOM 827 N N . ARG A 1 108 ? 5.276 -4.894 3.764 1.00 98.50 108 ARG A N 1
ATOM 828 C CA . ARG A 1 108 ? 5.524 -4.089 4.969 1.00 98.50 108 ARG A CA 1
ATOM 829 C C . ARG A 1 108 ? 4.578 -2.894 5.005 1.00 98.50 108 ARG A C 1
ATOM 831 O O . ARG A 1 108 ? 4.250 -2.320 3.972 1.00 98.50 108 ARG A O 1
ATOM 838 N N . TRP A 1 109 ? 4.107 -2.562 6.204 1.00 98.38 109 TRP A N 1
ATOM 839 C CA . TRP A 1 109 ? 3.007 -1.623 6.405 1.00 98.38 109 TRP A CA 1
ATOM 840 C C . TRP A 1 109 ? 3.282 -0.694 7.577 1.00 98.38 109 TRP A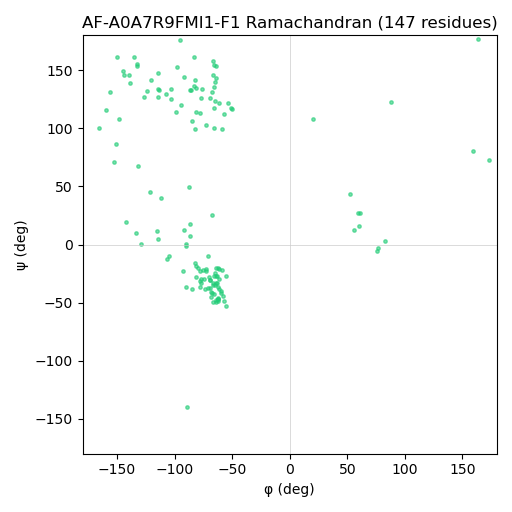 C 1
ATOM 842 O O . TRP A 1 109 ? 3.717 -1.149 8.637 1.00 98.38 109 TRP A O 1
ATOM 852 N N . GLU A 1 110 ? 2.934 0.569 7.389 1.00 98.12 110 GLU A N 1
ATOM 853 C CA . GLU A 1 110 ? 2.973 1.631 8.381 1.00 98.12 110 GLU A CA 1
ATOM 854 C C . GLU A 1 110 ? 1.555 2.111 8.675 1.00 98.12 110 GLU A C 1
ATOM 856 O O . GLU A 1 110 ? 0.733 2.336 7.782 1.00 98.12 110 GLU A O 1
ATOM 86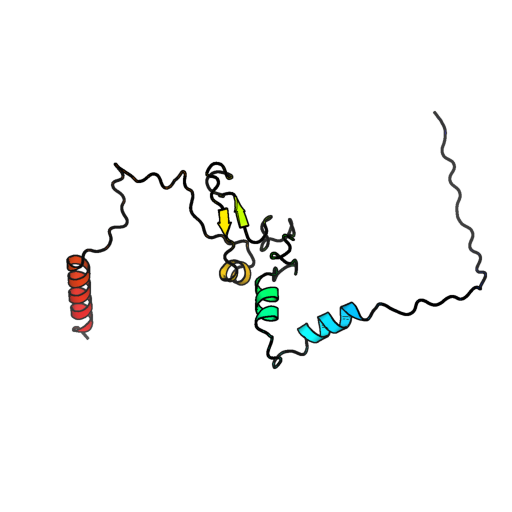1 N N . GLY A 1 111 ? 1.252 2.257 9.956 1.00 96.38 111 GLY A N 1
ATOM 862 C CA . GLY A 1 111 ? -0.042 2.721 10.411 1.00 96.38 111 GLY A CA 1
ATOM 863 C C . GLY A 1 111 ? -0.248 2.417 11.881 1.00 96.38 111 GLY A C 1
ATOM 864 O O . GLY A 1 111 ? 0.570 1.777 12.542 1.00 96.38 111 GLY A O 1
ATOM 865 N N . GLU A 1 112 ? -1.382 2.873 12.387 1.00 96.50 112 GLU A N 1
ATOM 866 C CA . GLU A 1 112 ? -1.755 2.715 13.781 1.00 96.50 112 GLU A CA 1
ATOM 867 C C . GLU A 1 112 ? -3.198 2.207 13.878 1.00 96.50 112 GLU A C 1
ATOM 869 O O . GLU A 1 112 ? -4.004 2.358 12.957 1.00 96.50 112 GLU A O 1
ATOM 874 N N . CYS A 1 113 ? -3.526 1.520 14.970 1.00 96.38 113 CYS A N 1
ATOM 875 C CA . CYS A 1 113 ? -4.883 1.042 15.214 1.00 96.38 113 CYS A CA 1
ATOM 876 C C . CYS A 1 113 ? -5.606 2.004 16.154 1.00 96.38 113 CYS A C 1
ATOM 878 O O . CYS A 1 113 ? -5.290 2.044 17.344 1.00 96.38 113 CYS A O 1
ATOM 880 N N . ALA A 1 114 ? -6.641 2.693 15.668 1.00 94.12 114 ALA A N 1
ATOM 881 C CA . ALA A 1 114 ? -7.403 3.640 16.489 1.00 94.12 114 ALA A CA 1
ATOM 882 C C . ALA A 1 114 ? -8.116 2.990 17.696 1.00 94.12 114 ALA A C 1
ATOM 884 O O . ALA A 1 114 ? -8.418 3.665 18.674 1.00 94.12 114 ALA A O 1
ATOM 885 N N . LEU A 1 115 ? -8.341 1.668 17.685 1.00 92.44 115 LEU A N 1
ATOM 886 C CA . LEU A 1 115 ? -8.887 0.947 18.846 1.00 92.44 115 LEU A CA 1
ATOM 887 C C . LEU A 1 115 ? -7.837 0.634 19.922 1.00 92.44 115 LEU A C 1
ATOM 889 O O . LEU A 1 115 ? -8.204 0.364 21.066 1.00 92.44 115 LEU A O 1
ATOM 893 N N . ARG A 1 116 ? -6.548 0.643 19.563 1.00 84.00 116 ARG A N 1
ATOM 894 C CA . ARG A 1 116 ? -5.432 0.462 20.503 1.00 84.00 116 ARG A CA 1
ATOM 895 C C . ARG A 1 116 ? -4.910 1.795 21.035 1.00 84.00 116 ARG A C 1
ATOM 897 O O . ARG A 1 116 ? -4.403 1.822 22.148 1.00 84.00 116 ARG A O 1
ATOM 904 N N . CYS A 1 117 ? -5.143 2.888 20.312 1.00 66.25 117 CYS A N 1
ATOM 905 C CA . CYS A 1 117 ? -4.829 4.252 20.743 1.00 66.25 117 CYS A CA 1
ATOM 906 C C . CYS A 1 117 ? -5.960 4.882 21.538 1.00 66.25 117 CYS A C 1
ATOM 908 O O . CYS A 1 117 ? -6.373 6.012 21.283 1.00 66.25 117 CYS A O 1
ATOM 910 N N . LYS A 1 118 ? -6.469 4.155 22.535 1.00 61.31 118 LYS A N 1
ATOM 911 C CA . LYS A 1 118 ? -7.210 4.839 23.588 1.00 61.31 118 LYS A CA 1
ATOM 912 C C . LYS A 1 118 ? -6.202 5.734 24.310 1.00 61.31 118 LYS A C 1
ATOM 914 O O . LYS A 1 118 ? -5.196 5.194 24.774 1.00 61.31 118 LYS A O 1
ATOM 919 N N . PRO A 1 119 ? -6.432 7.058 24.410 1.00 51.00 119 PRO A N 1
ATOM 920 C CA . PRO A 1 119 ? -5.637 7.879 25.302 1.00 51.00 119 PRO A CA 1
ATOM 921 C C . PRO A 1 119 ? -5.801 7.266 26.685 1.00 51.00 119 PRO A C 1
ATOM 923 O O . PRO A 1 119 ? -6.904 7.186 27.231 1.00 51.00 119 PRO A O 1
ATOM 926 N N . ALA A 1 120 ? -4.709 6.715 27.191 1.00 47.78 120 ALA A N 1
ATOM 927 C CA . ALA A 1 120 ? -4.677 6.149 28.509 1.00 47.78 120 ALA A CA 1
ATOM 928 C C . ALA A 1 120 ? -4.885 7.289 29.505 1.00 47.78 120 ALA A C 1
ATOM 930 O O . ALA A 1 120 ? -3.950 8.013 29.831 1.00 47.78 120 ALA A O 1
ATOM 931 N N . ALA A 1 121 ? -6.111 7.429 30.003 1.00 54.84 121 ALA A N 1
ATOM 932 C CA . ALA A 1 121 ? -6.309 8.061 31.297 1.00 54.84 121 ALA A CA 1
ATOM 933 C C . ALA A 1 121 ? -5.589 7.254 32.398 1.00 54.84 121 ALA A C 1
ATOM 935 O O . ALA A 1 121 ? -5.221 7.836 33.404 1.00 54.84 121 ALA A O 1
ATOM 936 N N . ASP A 1 122 ? -5.283 5.964 32.173 1.00 53.66 122 ASP A N 1
ATOM 937 C CA . ASP A 1 122 ? -4.592 5.104 33.137 1.00 53.66 122 ASP A CA 1
ATOM 938 C C . ASP A 1 122 ? -3.760 3.996 32.449 1.00 53.66 122 ASP A C 1
ATOM 940 O O . ASP A 1 122 ? -4.228 2.873 32.264 1.00 53.66 122 ASP A O 1
ATOM 944 N N . SER A 1 123 ? -2.501 4.246 32.068 1.00 50.69 123 SER A N 1
ATOM 945 C CA . SER A 1 123 ? -1.566 3.141 31.778 1.00 50.69 123 SER A CA 1
ATOM 946 C C . SER A 1 123 ? -0.118 3.497 32.107 1.00 50.69 123 SER A C 1
ATOM 948 O O . SER A 1 123 ? 0.552 4.255 31.413 1.00 50.69 123 SER A O 1
ATOM 950 N N . LYS A 1 124 ? 0.366 2.875 33.182 1.00 52.91 124 LYS A N 1
ATOM 951 C CA . LYS A 1 124 ? 1.689 2.981 33.818 1.00 52.91 124 LYS A CA 1
ATOM 952 C C . LYS A 1 124 ? 2.876 2.426 33.004 1.00 52.91 124 LYS A C 1
ATOM 954 O O . LYS A 1 124 ? 3.892 2.069 33.588 1.00 52.91 124 LYS A O 1
ATOM 959 N N . PHE A 1 125 ? 2.785 2.369 31.680 1.00 52.97 125 PHE A N 1
ATOM 960 C CA . PHE A 1 125 ? 3.899 1.990 30.802 1.00 52.97 125 PHE A CA 1
ATOM 961 C C . PHE A 1 125 ? 4.018 3.002 29.662 1.00 52.97 125 PHE A C 1
ATOM 963 O O . PHE A 1 125 ? 3.744 2.718 28.502 1.00 52.97 125 PHE A O 1
ATOM 970 N N . GLY A 1 126 ? 4.394 4.226 30.027 1.00 43.09 126 GLY A N 1
ATOM 971 C CA . GLY A 1 126 ? 4.849 5.216 29.065 1.00 43.09 126 GLY A CA 1
ATOM 972 C C . GLY A 1 126 ? 6.274 4.890 28.637 1.00 43.09 126 GLY A C 1
ATOM 973 O O . GLY A 1 126 ? 7.138 4.648 29.484 1.00 43.09 126 GLY A O 1
ATOM 974 N N . PHE A 1 127 ? 6.531 4.944 27.332 1.00 53.66 127 PHE A N 1
ATOM 975 C CA . PHE A 1 127 ? 7.848 5.350 26.863 1.00 53.66 127 PHE A CA 1
ATOM 976 C C . PHE A 1 127 ? 8.057 6.755 27.434 1.00 53.66 127 PHE A C 1
ATOM 978 O O . PHE A 1 127 ? 7.440 7.716 26.978 1.00 53.66 127 PHE A O 1
ATOM 985 N N . LYS A 1 128 ? 8.794 6.856 28.542 1.00 50.50 128 LYS A N 1
ATOM 986 C CA . LYS A 1 128 ? 9.097 8.155 29.131 1.00 50.50 128 LYS A CA 1
ATOM 987 C C . LYS A 1 128 ? 9.969 8.877 28.117 1.00 50.50 128 LYS A C 1
ATOM 989 O O . LYS A 1 128 ? 11.060 8.403 27.809 1.00 50.50 128 LYS A O 1
ATOM 994 N N . SER A 1 129 ? 9.484 9.998 27.594 1.00 59.62 129 SER A N 1
ATOM 995 C CA . SER A 1 129 ? 10.385 11.023 27.085 1.00 59.62 129 SER A CA 1
ATOM 996 C C . SER A 1 129 ? 11.400 11.278 28.193 1.00 59.62 129 SER A C 1
ATOM 998 O O . SER A 1 129 ? 11.003 11.640 29.304 1.00 59.62 129 SER A O 1
ATOM 1000 N N . ILE A 1 130 ? 12.669 10.991 27.916 1.00 57.91 130 ILE A N 1
ATOM 1001 C CA . ILE A 1 130 ? 13.773 11.277 28.828 1.00 57.91 130 ILE A CA 1
ATOM 1002 C C . ILE A 1 130 ? 13.661 12.765 29.157 1.00 57.91 130 ILE A C 1
ATOM 1004 O O . ILE A 1 130 ? 13.597 13.591 28.244 1.00 57.91 130 ILE A O 1
ATOM 1008 N N . SER A 1 131 ? 13.524 13.106 30.437 1.00 64.81 131 SER A N 1
ATOM 1009 C CA . SER A 1 131 ? 13.490 14.515 30.814 1.00 64.81 131 SER A CA 1
ATOM 1010 C C . SER A 1 131 ? 14.855 15.148 30.527 1.00 64.81 131 SER A C 1
ATOM 1012 O O . SER A 1 131 ? 15.875 14.454 30.511 1.00 64.81 131 SER A O 1
ATOM 1014 N N . ALA A 1 132 ? 14.912 16.463 30.305 1.00 67.31 132 ALA A N 1
ATOM 1015 C CA . ALA A 1 132 ? 16.168 17.153 29.980 1.00 67.31 132 ALA A CA 1
ATOM 1016 C C . ALA A 1 132 ? 17.261 16.916 31.048 1.00 67.31 132 ALA A C 1
ATOM 1018 O O . ALA A 1 132 ? 18.464 16.906 30.765 1.00 67.31 132 ALA A O 1
ATOM 1019 N N . GLU A 1 133 ? 16.841 16.661 32.288 1.00 67.50 133 GLU A N 1
ATOM 1020 C CA . GLU A 1 133 ? 17.719 16.304 33.401 1.00 67.50 133 GLU A CA 1
ATOM 1021 C C . GLU A 1 133 ? 18.265 14.870 33.295 1.00 67.50 133 GLU A C 1
ATOM 1023 O O . GLU A 1 133 ? 19.428 14.626 33.625 1.00 67.50 133 GLU A O 1
ATOM 1028 N N . GLU A 1 13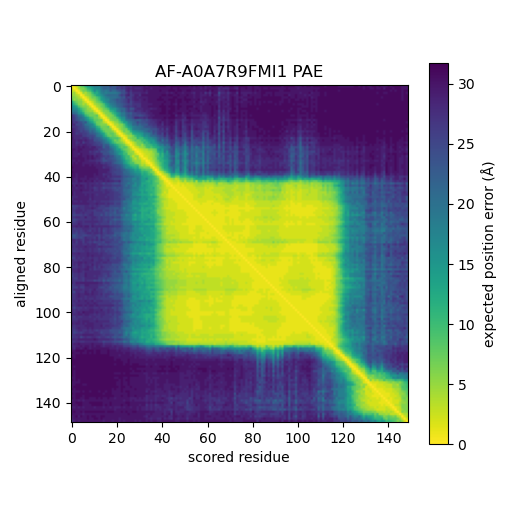4 ? 17.460 13.908 32.835 1.00 76.00 134 GLU A N 1
ATOM 1029 C CA . GLU A 1 134 ? 17.909 12.536 32.577 1.00 76.00 134 GLU A CA 1
ATOM 1030 C C . GLU A 1 134 ? 18.856 12.476 31.370 1.00 76.00 134 GLU A C 1
ATOM 1032 O O . GLU A 1 134 ? 19.864 11.766 31.431 1.00 76.00 134 GLU A O 1
ATOM 1037 N N . GLU A 1 135 ? 18.607 13.282 30.334 1.00 76.81 135 GLU A N 1
ATOM 1038 C CA . GLU A 1 135 ? 19.500 13.433 29.177 1.00 76.81 135 GLU A CA 1
ATOM 1039 C C . GLU A 1 135 ? 20.858 14.003 29.613 1.00 76.81 135 GLU A C 1
ATOM 1041 O O . GLU A 1 135 ? 21.907 13.417 29.334 1.00 76.81 135 GLU A O 1
ATOM 1046 N N . SER A 1 136 ? 20.845 15.062 30.430 1.00 72.69 136 SER A N 1
ATOM 1047 C CA . SER A 1 136 ? 22.062 15.655 31.001 1.00 72.69 136 SER A CA 1
ATOM 1048 C C . SER A 1 136 ? 22.854 14.656 31.855 1.00 72.69 136 SER A C 1
ATOM 1050 O O . SER A 1 136 ? 24.082 14.593 31.774 1.00 72.69 136 SER A O 1
ATOM 1052 N N . ARG A 1 137 ? 22.171 13.815 32.648 1.00 82.94 137 ARG A N 1
ATOM 1053 C CA . ARG A 1 137 ? 22.818 12.763 33.458 1.00 82.94 137 ARG A CA 1
ATOM 1054 C C . ARG A 1 137 ? 23.455 11.671 32.602 1.00 82.94 137 ARG A C 1
ATOM 1056 O O . ARG A 1 137 ? 24.489 11.132 32.999 1.00 82.94 137 ARG A O 1
ATOM 1063 N N . LEU A 1 138 ? 22.854 11.327 31.465 1.00 81.19 138 LEU A N 1
ATOM 1064 C CA . LEU A 1 138 ? 23.417 10.378 30.504 1.00 81.19 138 LEU A CA 1
ATOM 1065 C C . LEU A 1 138 ? 24.664 10.951 29.822 1.00 81.19 138 LEU A C 1
ATOM 1067 O O . LEU A 1 138 ? 25.693 10.272 29.810 1.00 81.19 138 LEU A O 1
ATOM 1071 N N . CYS A 1 139 ? 24.621 12.208 29.373 1.00 78.62 139 CYS A N 1
ATOM 1072 C CA . CYS A 1 139 ? 25.774 12.896 28.783 1.00 78.62 139 CYS A CA 1
ATOM 1073 C C . CYS A 1 139 ? 26.968 12.936 29.747 1.00 78.62 139 CYS A C 1
ATOM 1075 O O . CYS A 1 139 ? 28.057 12.477 29.402 1.00 78.62 139 CYS A O 1
ATOM 1077 N N . SER A 1 140 ? 26.749 13.330 31.007 1.00 80.38 140 SER A N 1
ATOM 1078 C CA . SER A 1 140 ? 27.820 13.347 32.016 1.00 80.38 140 SER A CA 1
ATOM 1079 C C . SER A 1 140 ? 28.397 11.960 32.337 1.00 80.38 140 SER A C 1
ATOM 1081 O O . SER A 1 140 ? 29.539 11.849 32.786 1.00 80.38 140 SER A O 1
ATOM 1083 N N . ARG A 1 141 ? 27.622 10.878 32.164 1.00 80.50 141 ARG A N 1
ATOM 1084 C CA . ARG A 1 141 ? 28.119 9.502 32.351 1.00 80.50 141 ARG A CA 1
ATOM 1085 C C . ARG A 1 141 ? 28.946 9.022 31.164 1.00 80.50 141 ARG A C 1
ATOM 1087 O O . ARG A 1 141 ? 29.916 8.304 31.388 1.00 80.50 141 ARG A O 1
ATOM 1094 N N . LEU A 1 142 ? 28.581 9.403 29.942 1.00 77.06 142 LEU A N 1
ATOM 1095 C CA . LEU A 1 142 ? 29.322 9.045 28.731 1.00 77.06 142 LEU A CA 1
ATOM 1096 C C . LEU A 1 142 ? 30.696 9.724 28.696 1.00 77.06 142 LEU A C 1
ATOM 1098 O O . LEU A 1 142 ? 31.693 9.055 28.436 1.00 77.06 142 LEU A O 1
ATOM 1102 N N . GLU A 1 143 ? 30.781 11.001 29.075 1.00 73.88 143 GLU A N 1
ATOM 1103 C CA . GLU A 1 143 ? 32.065 11.713 29.172 1.00 73.88 143 GLU A CA 1
ATOM 1104 C C . GLU A 1 143 ? 33.010 11.087 30.209 1.00 73.88 143 GLU A C 1
ATOM 1106 O O . GLU A 1 143 ? 34.212 10.972 29.972 1.00 73.88 143 GLU A O 1
ATOM 1111 N N . LYS A 1 144 ? 32.475 10.593 31.335 1.00 74.50 144 LYS A N 1
ATOM 1112 C CA . LYS A 1 144 ? 33.274 9.894 32.358 1.00 74.50 144 LYS A CA 1
ATOM 1113 C C . LYS A 1 144 ? 33.862 8.567 31.882 1.00 74.50 144 LYS A C 1
ATOM 1115 O O . LYS A 1 144 ? 34.888 8.156 32.412 1.00 74.50 144 LYS A O 1
ATOM 1120 N N . LEU A 1 145 ? 33.236 7.901 30.912 1.00 67.94 145 LEU A N 1
ATOM 1121 C CA . LEU A 1 145 ? 33.768 6.670 30.319 1.00 67.94 145 LEU A CA 1
ATOM 1122 C C . LEU A 1 145 ? 34.826 6.963 29.244 1.00 67.94 145 LEU A C 1
ATOM 1124 O O . LEU A 1 145 ? 35.737 6.162 29.069 1.00 67.94 145 LEU A O 1
ATOM 1128 N N . GLY A 1 146 ? 34.744 8.116 28.573 1.00 59.47 146 GLY A N 1
ATOM 1129 C CA . GLY A 1 146 ? 35.745 8.559 27.596 1.00 59.47 146 GLY A CA 1
ATOM 1130 C C . GLY A 1 146 ? 37.053 9.071 28.212 1.00 59.47 146 GLY A C 1
ATOM 1131 O O . GLY A 1 146 ? 38.083 9.053 27.550 1.00 59.47 146 GLY A O 1
ATOM 1132 N N . ALA A 1 147 ? 37.038 9.491 29.480 1.00 58.09 147 ALA A N 1
ATOM 1133 C CA . ALA A 1 147 ? 38.202 10.051 30.175 1.00 58.09 147 ALA A CA 1
ATOM 1134 C C . ALA A 1 147 ? 39.048 9.015 30.954 1.00 58.09 147 ALA A C 1
ATOM 1136 O O . ALA A 1 147 ? 39.876 9.392 31.781 1.00 58.09 147 ALA A O 1
ATOM 1137 N N . SER A 1 148 ? 38.826 7.712 30.746 1.00 57.31 148 SER A N 1
ATOM 1138 C CA . SER A 1 148 ? 39.644 6.623 31.318 1.00 57.31 148 SER A CA 1
ATOM 1139 C C . SER A 1 148 ? 40.261 5.727 30.235 1.00 57.31 148 SER A C 1
ATOM 1141 O O . SER A 1 148 ? 40.232 4.502 30.342 1.00 57.31 148 SER A O 1
ATOM 1143 N N . SER A 1 149 ? 40.816 6.339 29.186 1.00 53.09 149 SER A N 1
ATOM 1144 C CA . SER A 1 149 ? 41.814 5.727 28.293 1.00 53.09 149 SER A CA 1
ATOM 1145 C C . SER A 1 149 ? 43.108 6.522 28.332 1.00 53.09 149 SER A C 1
ATOM 1147 O O . SER A 1 149 ? 43.016 7.765 28.443 1.00 53.09 149 SER A O 1
#

Foldseek 3Di:
DDDDDDDDDDDDDDDDDDDDDPDDPPPPVVVVCCVPPPPPDDDDPVRVVQVLQAQPVPGHGLVVFDADCPFQLRVPTRQWDADPVVRNPQVWIWGWPSVVSNVPSHTDTHTDRPVVPDPPPDDPDDPDPQPPVNVVVVVVVVVVVVPPD